Protein AF-A0A2U9PC80-F1 (afdb_monomer_lite)

Radius of gyration: 18.32 Å; chains: 1; bounding box: 44×20×51 Å

pLDDT: mean 81.13, std 12.07, range [49.5, 93.25]

Foldseek 3Di:
DQDWDDDPQKIKAADDPPDPDQARIWIDHPRDIDGHHPCVVVVVVVVVVVVVVVVVVVVVVVVVVVVVVVVVPD

Organism: Streptomyces actuosus (NCBI:txid1885)

Structure (mmCIF, N/CA/C/O backbone):
data_AF-A0A2U9PC80-F1
#
_entry.id   AF-A0A2U9PC80-F1
#
loop_
_atom_site.group_PDB
_atom_site.id
_atom_site.type_symbol
_atom_site.label_atom_id
_atom_site.label_alt_id
_atom_site.label_comp_id
_atom_site.label_asym_id
_atom_site.label_entity_id
_atom_site.label_seq_id
_atom_site.pdbx_PDB_ins_code
_atom_site.Cartn_x
_atom_site.Cartn_y
_atom_site.Cartn_z
_atom_site.occupancy
_atom_site.B_iso_or_equiv
_atom_site.auth_seq_id
_atom_site.auth_comp_id
_atom_site.auth_asym_id
_atom_site.auth_atom_id
_atom_site.pdbx_PDB_model_num
ATOM 1 N N . MET A 1 1 ? 4.395 -7.893 6.696 1.00 57.59 1 MET A N 1
ATOM 2 C CA . MET A 1 1 ? 3.283 -8.301 5.799 1.00 57.59 1 MET A CA 1
ATOM 3 C C . MET A 1 1 ? 3.799 -9.241 4.708 1.00 57.59 1 MET A C 1
ATOM 5 O O . MET A 1 1 ? 4.881 -9.005 4.180 1.00 57.59 1 MET A O 1
ATOM 9 N N . ARG A 1 2 ? 3.078 -10.327 4.401 1.00 55.78 2 ARG A N 1
ATOM 10 C CA . ARG A 1 2 ? 3.342 -11.214 3.251 1.00 55.78 2 ARG A CA 1
ATOM 11 C C . ARG A 1 2 ? 2.051 -11.294 2.439 1.00 55.78 2 ARG A C 1
ATOM 13 O O . ARG A 1 2 ? 1.082 -11.844 2.940 1.00 55.78 2 ARG A O 1
ATOM 20 N N . GLY A 1 3 ? 2.027 -10.713 1.244 1.00 75.44 3 GLY A N 1
ATOM 21 C CA . GLY A 1 3 ? 0.836 -10.693 0.393 1.00 75.44 3 GLY A CA 1
ATOM 22 C C . GLY A 1 3 ? 0.671 -9.375 -0.355 1.00 75.44 3 GLY A C 1
ATOM 23 O O . GLY A 1 3 ? 1.398 -8.415 -0.103 1.00 75.44 3 GLY A O 1
ATOM 24 N N . VAL A 1 4 ? -0.268 -9.369 -1.297 1.00 83.19 4 VAL A N 1
ATOM 25 C CA . VAL A 1 4 ? -0.690 -8.187 -2.053 1.00 83.19 4 VAL A CA 1
ATOM 26 C C . VAL A 1 4 ? -1.321 -7.168 -1.100 1.00 83.19 4 VAL A C 1
ATOM 28 O O . VAL A 1 4 ? -2.111 -7.549 -0.238 1.00 83.19 4 VAL A O 1
ATOM 31 N N . VAL A 1 5 ? -0.985 -5.885 -1.248 1.00 87.31 5 VAL A N 1
ATOM 32 C CA . VAL A 1 5 ? -1.535 -4.789 -0.435 1.00 87.31 5 VAL A CA 1
ATOM 33 C C . VAL A 1 5 ? -2.274 -3.809 -1.338 1.00 87.31 5 VAL A C 1
ATOM 35 O O . VAL A 1 5 ? -1.715 -3.319 -2.318 1.00 87.31 5 VAL A O 1
ATOM 38 N N . VAL A 1 6 ? -3.526 -3.505 -1.000 1.00 89.19 6 VAL A N 1
ATOM 39 C CA . VAL A 1 6 ? -4.307 -2.461 -1.674 1.00 89.19 6 VAL A CA 1
ATOM 40 C C . VAL A 1 6 ? -4.005 -1.121 -1.008 1.00 89.19 6 VAL A C 1
ATOM 42 O O . VAL A 1 6 ? -4.127 -0.986 0.205 1.00 89.19 6 VAL A O 1
ATOM 45 N N . VAL A 1 7 ? -3.592 -0.135 -1.801 1.00 87.19 7 VAL A N 1
ATOM 46 C CA . VAL A 1 7 ? -3.211 1.213 -1.362 1.00 87.19 7 VAL A CA 1
ATOM 47 C C . VAL A 1 7 ? -4.049 2.216 -2.151 1.00 87.19 7 VAL A C 1
ATOM 49 O O . VAL A 1 7 ? -3.658 2.684 -3.224 1.00 87.19 7 VAL A O 1
ATOM 52 N N . GLY A 1 8 ? -5.257 2.500 -1.662 1.00 86.62 8 GLY A N 1
ATOM 53 C CA . GLY A 1 8 ? -6.251 3.264 -2.420 1.00 86.62 8 GLY A CA 1
ATOM 54 C C . GLY A 1 8 ? -6.569 2.582 -3.756 1.00 86.62 8 GLY A C 1
ATOM 55 O O . GLY A 1 8 ? -6.967 1.423 -3.786 1.00 86.62 8 GLY A O 1
ATOM 56 N N . SER A 1 9 ? -6.359 3.280 -4.876 1.00 89.38 9 SER A N 1
ATOM 57 C CA . SER A 1 9 ? -6.538 2.720 -6.231 1.00 89.38 9 SER A CA 1
ATOM 58 C C . SER A 1 9 ? -5.338 1.917 -6.749 1.00 89.38 9 SER A C 1
ATOM 60 O O . SER A 1 9 ? -5.352 1.482 -7.903 1.00 89.38 9 SER A O 1
ATOM 62 N N . TYR A 1 10 ? -4.275 1.782 -5.953 1.00 89.25 10 TYR A N 1
ATOM 63 C CA . TYR A 1 10 ? -3.078 1.040 -6.326 1.00 89.25 10 TYR A CA 1
ATOM 64 C C . TYR A 1 10 ? -3.054 -0.336 -5.666 1.00 89.25 10 TYR A C 1
ATOM 66 O O . TYR A 1 10 ? -3.568 -0.536 -4.571 1.00 89.25 10 TYR A O 1
ATOM 74 N N . THR A 1 11 ? -2.406 -1.287 -6.324 1.00 91.50 11 THR A N 1
ATOM 75 C CA . THR A 1 11 ? -2.141 -2.625 -5.800 1.00 91.50 11 THR A CA 1
ATOM 76 C C . THR A 1 11 ? -0.637 -2.848 -5.767 1.00 91.50 11 THR A C 1
ATOM 78 O O . THR A 1 11 ? 0.029 -2.828 -6.802 1.00 91.50 11 THR A O 1
ATOM 81 N N . TYR A 1 12 ? -0.087 -3.017 -4.572 1.00 89.62 12 TYR A N 1
ATOM 82 C CA . TYR A 1 12 ? 1.323 -3.295 -4.352 1.00 89.62 12 TYR A CA 1
ATOM 83 C C . TYR A 1 12 ? 1.551 -4.797 -4.172 1.00 89.62 12 TYR A C 1
ATOM 85 O O . TYR A 1 12 ? 0.897 -5.453 -3.360 1.00 89.62 12 TYR A O 1
ATOM 93 N N . VAL A 1 13 ? 2.509 -5.334 -4.923 1.00 89.44 13 VAL A N 1
ATOM 94 C CA . VAL A 1 13 ? 2.928 -6.733 -4.874 1.00 89.44 13 VAL A CA 1
ATOM 95 C C . VAL A 1 13 ? 4.423 -6.776 -4.540 1.00 89.44 13 VAL A C 1
ATOM 97 O O . VAL A 1 13 ? 5.238 -6.391 -5.383 1.00 89.44 13 VAL A O 1
ATOM 100 N N . PRO A 1 14 ? 4.820 -7.214 -3.331 1.00 86.69 14 PRO A N 1
ATOM 101 C CA . PRO A 1 14 ? 6.230 -7.358 -2.981 1.00 86.69 14 PRO A CA 1
ATOM 102 C C . PRO A 1 14 ? 6.883 -8.474 -3.803 1.00 86.69 14 PRO A C 1
ATOM 104 O O . PRO A 1 14 ? 6.268 -9.518 -4.028 1.00 86.69 14 PRO A O 1
ATOM 107 N N . ALA A 1 15 ? 8.148 -8.304 -4.196 1.00 83.38 15 ALA A N 1
ATOM 108 C CA . ALA A 1 15 ? 8.888 -9.398 -4.814 1.00 83.38 15 ALA A CA 1
ATOM 109 C C . ALA A 1 15 ? 9.145 -10.528 -3.795 1.00 83.38 15 ALA A C 1
ATOM 111 O O . ALA A 1 15 ? 9.279 -10.273 -2.586 1.00 83.38 15 ALA A O 1
ATOM 112 N N . PRO A 1 16 ? 9.239 -11.788 -4.258 1.00 78.62 16 PRO A N 1
ATOM 113 C CA . PRO A 1 16 ? 9.673 -12.896 -3.419 1.00 78.62 16 PRO A CA 1
ATOM 114 C C . PRO A 1 16 ? 11.055 -12.615 -2.813 1.00 78.62 16 PRO A C 1
ATOM 116 O O . PRO A 1 16 ? 11.956 -12.154 -3.508 1.00 78.62 16 PRO A O 1
ATOM 119 N N . ARG A 1 17 ? 11.250 -12.956 -1.530 1.00 67.50 17 ARG A N 1
ATOM 120 C CA . ARG A 1 17 ? 12.486 -12.679 -0.759 1.00 67.50 17 ARG A CA 1
ATOM 121 C C . ARG A 1 17 ? 13.778 -13.271 -1.347 1.00 67.50 17 ARG A C 1
ATOM 123 O O . ARG A 1 17 ? 14.855 -12.879 -0.920 1.00 67.50 17 ARG A O 1
ATOM 130 N N . HIS A 1 18 ? 13.669 -14.201 -2.294 1.00 64.44 18 HIS A N 1
ATOM 131 C CA . HIS A 1 18 ? 14.796 -14.859 -2.965 1.00 64.44 18 HIS A CA 1
ATOM 132 C C . HIS A 1 18 ? 14.786 -14.635 -4.483 1.00 64.44 18 HIS A C 1
ATOM 134 O O . HIS A 1 18 ? 15.379 -15.406 -5.231 1.00 64.44 18 HIS A O 1
ATOM 140 N N . SER A 1 19 ? 14.066 -13.620 -4.964 1.00 64.75 19 SER A N 1
ATOM 141 C CA . SER A 1 19 ? 14.033 -13.321 -6.389 1.00 64.75 19 SER A CA 1
ATOM 142 C C . SER A 1 19 ? 15.321 -12.614 -6.811 1.00 64.75 19 SER A C 1
ATOM 144 O O . SER A 1 19 ? 15.6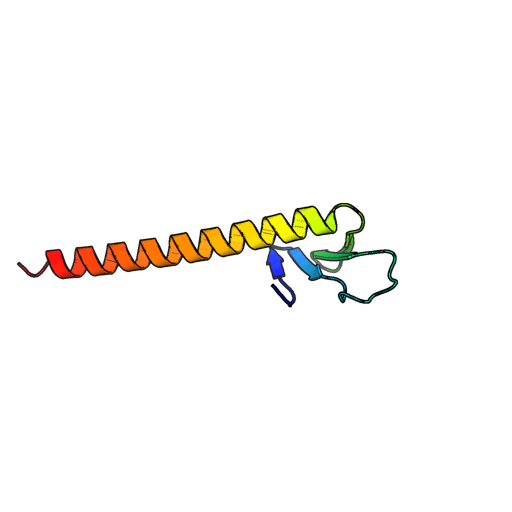76 -11.588 -6.243 1.00 64.75 19 SER A O 1
ATOM 146 N N . ALA A 1 20 ? 15.984 -13.127 -7.849 1.00 63.53 20 ALA A N 1
ATOM 147 C CA . ALA A 1 20 ? 17.082 -12.441 -8.538 1.00 63.53 20 ALA A CA 1
ATOM 148 C C . ALA A 1 20 ? 16.581 -11.325 -9.486 1.00 63.53 20 ALA A C 1
ATOM 150 O O . ALA A 1 20 ? 17.302 -10.885 -10.380 1.00 63.53 20 ALA A O 1
ATOM 151 N N . ALA A 1 21 ? 15.319 -10.907 -9.349 1.00 65.31 21 ALA A N 1
ATOM 152 C CA . ALA A 1 21 ? 14.707 -9.911 -10.211 1.00 65.31 21 ALA A CA 1
ATOM 153 C C . ALA A 1 21 ? 15.313 -8.520 -9.983 1.00 65.31 21 ALA A C 1
ATOM 155 O O . ALA A 1 21 ? 15.587 -8.110 -8.860 1.00 65.31 21 ALA A O 1
ATOM 156 N N . ALA A 1 22 ? 15.430 -7.743 -11.062 1.00 65.94 22 ALA A N 1
ATOM 157 C CA . ALA A 1 22 ? 15.892 -6.355 -11.003 1.00 65.94 22 ALA A CA 1
ATOM 158 C C . ALA A 1 22 ? 14.926 -5.408 -10.255 1.00 65.94 22 ALA A C 1
ATOM 160 O O . ALA A 1 22 ? 15.257 -4.242 -10.037 1.00 65.94 22 ALA A O 1
ATOM 161 N N . ALA A 1 23 ? 13.723 -5.879 -9.915 1.00 72.12 23 ALA A N 1
ATOM 162 C CA . ALA A 1 23 ? 12.705 -5.149 -9.173 1.00 72.12 23 ALA A CA 1
ATOM 163 C C . ALA A 1 23 ? 12.337 -5.899 -7.890 1.00 72.12 23 ALA A C 1
ATOM 165 O O . ALA A 1 23 ? 12.125 -7.109 -7.900 1.00 72.12 23 ALA A O 1
ATOM 166 N N . ASN A 1 24 ? 12.209 -5.142 -6.805 1.00 82.44 24 ASN A N 1
ATOM 167 C CA . ASN A 1 24 ? 11.932 -5.626 -5.454 1.00 82.44 24 ASN A CA 1
ATOM 168 C C . ASN A 1 24 ? 10.426 -5.635 -5.131 1.00 82.44 24 ASN A C 1
ATOM 170 O O . ASN A 1 24 ? 10.000 -6.087 -4.067 1.00 82.44 24 ASN A O 1
ATOM 174 N N . GLY A 1 25 ? 9.595 -5.160 -6.059 1.00 85.75 25 GLY A N 1
ATOM 175 C CA . GLY A 1 25 ? 8.140 -5.171 -5.975 1.00 85.75 25 GLY A CA 1
ATOM 176 C C . GLY A 1 25 ? 7.516 -4.478 -7.180 1.00 85.75 25 GLY A C 1
ATOM 177 O O . GLY A 1 25 ? 8.218 -3.906 -8.010 1.00 85.75 25 GLY A O 1
ATOM 178 N N . THR A 1 26 ? 6.196 -4.535 -7.297 1.00 90.31 26 THR A N 1
ATOM 179 C CA . THR A 1 26 ? 5.445 -3.865 -8.366 1.00 90.31 26 THR A CA 1
ATOM 180 C C . THR A 1 26 ? 4.268 -3.110 -7.775 1.00 90.31 26 THR A C 1
ATOM 182 O O . THR A 1 26 ? 3.570 -3.630 -6.907 1.00 90.31 26 THR A O 1
ATOM 185 N N . LEU A 1 27 ? 4.039 -1.892 -8.255 1.00 90.62 27 LEU A N 1
ATOM 186 C CA . LEU A 1 27 ? 2.835 -1.119 -7.989 1.00 90.62 27 LEU A CA 1
ATOM 187 C C . LEU A 1 27 ? 1.968 -1.117 -9.248 1.00 90.62 27 LEU A C 1
ATOM 189 O O . LEU A 1 27 ? 2.445 -0.778 -1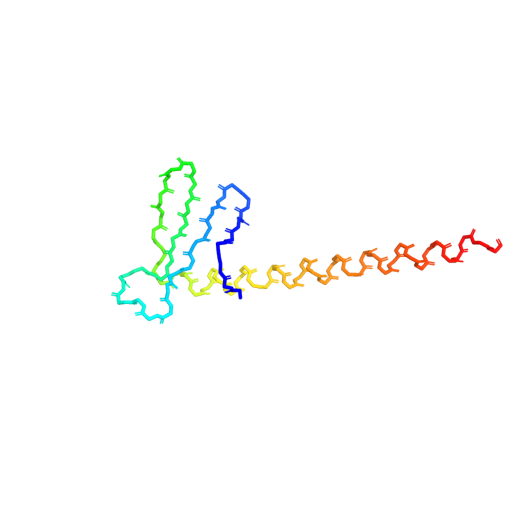0.325 1.00 90.62 27 LEU A O 1
ATOM 193 N N . THR A 1 28 ? 0.701 -1.486 -9.121 1.00 91.69 28 THR A N 1
ATOM 194 C CA . THR A 1 28 ? -0.243 -1.579 -10.240 1.00 91.69 28 THR A CA 1
ATOM 195 C C . THR A 1 28 ? -1.410 -0.622 -10.065 1.00 91.69 28 THR A C 1
ATOM 197 O O . THR A 1 28 ? -1.922 -0.482 -8.958 1.00 91.69 28 THR A O 1
ATOM 200 N N . LYS A 1 29 ? -1.852 0.029 -11.144 1.00 91.06 29 LYS A N 1
ATOM 201 C CA . LYS A 1 29 ? -3.082 0.837 -11.184 1.00 91.06 29 LYS A CA 1
ATOM 202 C C . LYS A 1 29 ? -3.702 0.777 -12.570 1.00 91.06 29 LYS A C 1
ATOM 204 O O . LYS A 1 29 ? -3.054 1.145 -13.542 1.00 91.06 29 LYS A O 1
ATOM 209 N N . GLY A 1 30 ? -4.960 0.343 -12.658 1.00 84.31 30 GLY A N 1
ATOM 210 C CA . GLY A 1 30 ? -5.714 0.348 -13.919 1.00 84.31 30 GLY A CA 1
ATOM 211 C C . GLY A 1 30 ? -5.002 -0.370 -15.073 1.00 84.31 30 GLY A C 1
ATOM 212 O O . GLY A 1 30 ? -5.005 0.129 -16.190 1.00 84.31 30 GLY A O 1
ATOM 213 N N . GLY A 1 31 ? -4.326 -1.490 -14.793 1.00 83.12 31 GLY A N 1
ATOM 214 C CA . GLY A 1 31 ? -3.553 -2.248 -15.787 1.00 83.12 31 GLY A CA 1
ATOM 215 C C . GLY A 1 31 ? -2.131 -1.733 -16.054 1.00 83.12 31 GLY A C 1
ATOM 216 O O . GLY A 1 31 ? -1.357 -2.430 -16.704 1.00 83.12 31 GLY A O 1
ATOM 217 N N . LEU A 1 32 ? -1.746 -0.567 -15.524 1.00 87.88 32 LEU A N 1
ATOM 218 C CA . LEU A 1 32 ? -0.369 -0.069 -15.582 1.00 87.88 32 LEU A CA 1
ATOM 219 C C . LEU A 1 32 ? 0.447 -0.626 -14.417 1.00 87.88 32 LEU A C 1
ATOM 221 O O . LEU A 1 32 ? 0.029 -0.511 -13.265 1.00 87.88 32 LEU A O 1
ATOM 225 N N . SER A 1 33 ? 1.622 -1.176 -14.721 1.00 89.31 33 SER A N 1
ATOM 226 C CA . SER A 1 33 ? 2.553 -1.755 -13.747 1.00 89.31 33 SER A CA 1
ATOM 227 C C . SER A 1 33 ? 3.833 -0.931 -13.668 1.00 89.31 33 SER A C 1
ATOM 229 O O . SER A 1 33 ? 4.512 -0.732 -14.674 1.00 89.31 33 SER A O 1
ATOM 231 N N . VAL A 1 34 ? 4.194 -0.495 -12.463 1.00 87.62 34 VAL A N 1
ATOM 232 C CA . VAL A 1 34 ? 5.434 0.227 -12.169 1.00 87.62 34 VAL A CA 1
ATOM 233 C C . VAL A 1 34 ? 6.323 -0.650 -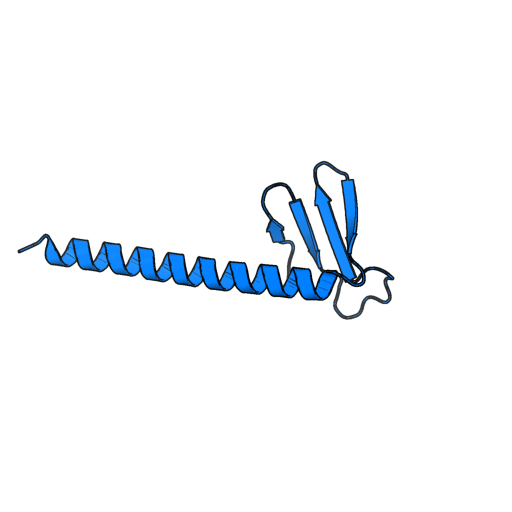11.285 1.00 87.62 34 VAL A C 1
ATOM 235 O O . VAL A 1 34 ? 5.967 -0.913 -10.132 1.00 87.62 34 VAL A O 1
ATOM 238 N N . PRO A 1 35 ? 7.479 -1.119 -11.784 1.00 88.56 35 PRO A N 1
ATOM 239 C CA . PRO A 1 35 ? 8.418 -1.880 -10.975 1.00 88.56 35 PRO A CA 1
ATOM 240 C C . PRO A 1 35 ? 9.113 -0.964 -9.963 1.00 88.56 35 PRO A C 1
ATOM 242 O O . PRO A 1 35 ? 9.726 0.041 -10.322 1.00 88.56 35 PRO A O 1
ATOM 245 N N . LEU A 1 36 ? 9.061 -1.342 -8.691 1.00 85.75 36 LEU A N 1
ATOM 246 C CA . LEU A 1 36 ? 9.776 -0.679 -7.611 1.00 85.75 36 LEU A CA 1
ATOM 247 C C . LEU A 1 36 ? 11.127 -1.370 -7.424 1.00 85.75 36 LEU A C 1
ATOM 249 O O . LEU A 1 36 ? 11.198 -2.583 -7.232 1.00 85.75 36 LEU A O 1
ATOM 253 N N . ARG A 1 37 ? 12.210 -0.595 -7.509 1.00 83.88 37 ARG A N 1
ATOM 254 C CA . ARG A 1 37 ? 13.582 -1.088 -7.323 1.00 83.88 37 ARG A CA 1
ATOM 255 C C . ARG A 1 37 ? 14.132 -0.577 -5.995 1.00 83.88 37 ARG A C 1
ATOM 257 O O . ARG A 1 37 ? 13.882 -1.168 -4.951 1.00 83.88 37 ARG A O 1
ATOM 264 N N . VAL A 1 38 ? 14.802 0.571 -6.033 1.0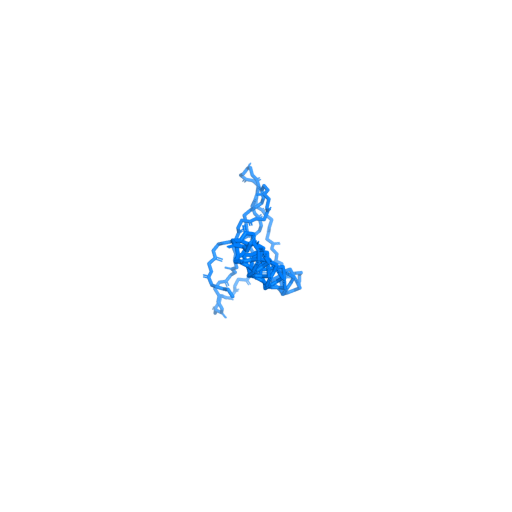0 81.06 38 VAL A N 1
ATOM 265 C CA . VAL A 1 38 ? 15.452 1.200 -4.873 1.00 81.06 38 VAL A CA 1
ATOM 266 C C . VAL A 1 38 ? 14.439 1.715 -3.849 1.00 81.06 38 VAL A C 1
ATOM 268 O O . VAL A 1 38 ? 14.691 1.663 -2.655 1.00 81.06 38 VAL A O 1
ATOM 271 N N . THR A 1 39 ? 13.276 2.187 -4.299 1.00 84.56 39 THR A N 1
ATOM 272 C CA . THR A 1 39 ? 12.248 2.786 -3.431 1.00 84.56 39 THR A CA 1
ATOM 273 C C . THR A 1 39 ? 11.367 1.763 -2.723 1.00 84.56 39 THR A C 1
ATOM 275 O O . THR A 1 39 ? 10.589 2.123 -1.844 1.00 84.56 39 THR A O 1
ATOM 278 N N . GLU A 1 40 ? 11.469 0.489 -3.094 1.00 88.31 40 GLU A N 1
ATOM 279 C CA . GLU A 1 40 ? 10.590 -0.550 -2.575 1.00 88.31 40 GLU A CA 1
ATOM 280 C C . GLU A 1 40 ? 10.715 -0.784 -1.061 1.00 88.31 40 GLU A C 1
ATOM 282 O O . GLU A 1 40 ? 9.665 -0.855 -0.422 1.00 88.31 40 GLU A O 1
ATOM 287 N N . PRO A 1 41 ? 11.920 -0.843 -0.457 1.00 84.44 41 PRO A N 1
ATOM 288 C CA . PRO A 1 41 ? 12.042 -1.069 0.982 1.00 84.44 41 PRO A CA 1
ATOM 289 C C . PRO A 1 41 ? 11.402 0.060 1.795 1.00 84.44 41 PRO A C 1
ATOM 291 O O . PRO A 1 41 ? 10.625 -0.206 2.707 1.00 84.44 41 PRO A O 1
ATOM 294 N N . LEU A 1 42 ? 11.637 1.316 1.392 1.00 88.00 42 LEU A N 1
ATOM 295 C CA . LEU A 1 42 ? 11.026 2.498 2.011 1.00 88.00 42 LEU A CA 1
ATOM 296 C C . LEU A 1 42 ? 9.500 2.454 1.906 1.00 88.00 42 LEU A C 1
ATOM 298 O O . LEU A 1 42 ? 8.788 2.709 2.876 1.00 88.00 42 LEU A O 1
ATOM 302 N N . PHE A 1 43 ? 8.986 2.104 0.726 1.00 88.81 43 PHE A N 1
ATOM 303 C CA . PHE A 1 43 ? 7.550 2.009 0.504 1.00 88.81 43 PHE A CA 1
ATOM 304 C C . PHE A 1 43 ? 6.918 0.882 1.332 1.00 88.81 43 PHE A C 1
ATOM 306 O O . PHE A 1 43 ? 5.854 1.061 1.918 1.00 88.81 43 PHE A O 1
ATOM 313 N N . ARG A 1 44 ? 7.592 -0.265 1.443 1.00 87.38 44 ARG A N 1
ATOM 314 C CA . ARG A 1 44 ? 7.154 -1.390 2.272 1.00 87.38 44 ARG A CA 1
ATOM 315 C C . ARG A 1 44 ? 7.089 -1.014 3.752 1.00 87.38 44 ARG A C 1
ATOM 317 O O . ARG A 1 44 ? 6.086 -1.309 4.398 1.00 87.38 44 ARG A O 1
ATOM 324 N N . GLU A 1 45 ? 8.133 -0.380 4.281 1.00 90.12 45 GLU A N 1
ATOM 325 C CA . GLU A 1 45 ? 8.180 0.070 5.678 1.00 90.12 45 GLU A CA 1
ATOM 326 C C . GLU A 1 45 ? 7.072 1.079 5.980 1.00 90.12 45 GLU A C 1
ATOM 328 O O . GLU A 1 45 ? 6.394 0.971 7.001 1.00 90.12 45 GLU A O 1
ATOM 333 N N . PHE A 1 46 ? 6.828 2.007 5.055 1.00 90.88 46 PHE A N 1
ATOM 334 C CA . PHE A 1 46 ? 5.732 2.961 5.161 1.00 90.88 46 PHE A CA 1
ATOM 335 C C . PHE A 1 46 ? 4.363 2.268 5.252 1.00 90.88 46 PHE A C 1
ATOM 337 O O . PHE A 1 46 ? 3.578 2.574 6.152 1.00 90.88 46 PHE A O 1
ATOM 344 N N . LEU A 1 47 ? 4.083 1.297 4.374 1.00 91.31 47 LEU A N 1
ATOM 345 C CA . LEU A 1 47 ? 2.824 0.540 4.402 1.00 91.31 47 LEU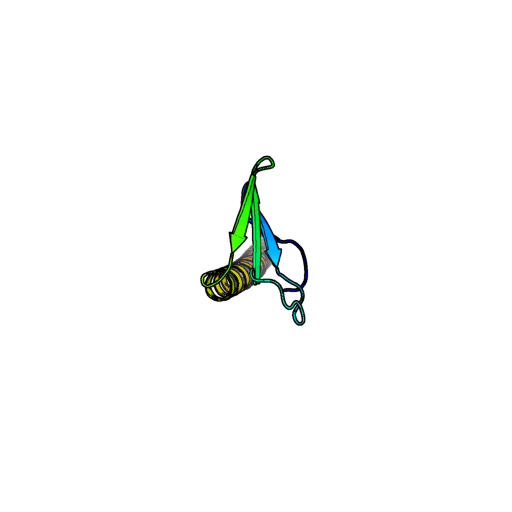 A CA 1
ATOM 346 C C . LEU A 1 47 ? 2.661 -0.284 5.685 1.00 91.31 47 LEU A C 1
ATOM 348 O O . LEU A 1 47 ? 1.556 -0.397 6.221 1.00 91.31 47 LEU A O 1
ATOM 352 N N . GLU A 1 48 ? 3.753 -0.844 6.204 1.00 91.31 48 GLU A N 1
ATOM 353 C CA . GLU A 1 48 ? 3.738 -1.544 7.485 1.00 91.31 48 GLU A CA 1
ATOM 354 C C . GLU A 1 48 ? 3.458 -0.587 8.655 1.00 91.31 48 GLU A C 1
ATOM 356 O O . GLU A 1 48 ? 2.679 -0.925 9.549 1.00 91.31 48 GLU A O 1
ATOM 361 N N . GLY A 1 49 ? 4.031 0.619 8.626 1.00 92.62 49 GLY A N 1
ATOM 362 C CA . GLY A 1 49 ? 3.750 1.683 9.589 1.00 92.62 49 GLY A CA 1
ATOM 363 C C . GLY A 1 49 ? 2.280 2.105 9.583 1.00 92.62 49 GLY A C 1
ATOM 364 O O . GLY A 1 49 ? 1.650 2.122 10.641 1.00 92.62 49 GLY A O 1
ATOM 365 N N . LEU A 1 50 ? 1.714 2.361 8.398 1.00 91.44 50 LEU A N 1
ATOM 366 C CA . LEU A 1 50 ? 0.291 2.681 8.240 1.00 91.44 50 LEU A CA 1
ATOM 367 C C . LEU A 1 50 ? -0.607 1.570 8.785 1.00 91.44 50 LEU A C 1
ATOM 369 O O . LEU A 1 50 ? -1.487 1.843 9.593 1.00 91.44 50 LEU A O 1
ATOM 373 N N . SER A 1 51 ? -0.333 0.312 8.435 1.00 89.12 51 SER A N 1
ATOM 374 C CA . SER A 1 51 ? -1.145 -0.827 8.889 1.00 89.12 51 SER A CA 1
ATOM 375 C C . SER A 1 51 ? -1.164 -0.959 10.417 1.00 89.12 51 SER A C 1
ATOM 377 O O . SER A 1 51 ? -2.186 -1.291 11.017 1.00 89.12 51 SER A O 1
ATOM 379 N N . ARG A 1 52 ? -0.026 -0.698 11.076 1.00 92.81 52 ARG A N 1
ATOM 380 C CA . ARG A 1 52 ? 0.063 -0.710 12.545 1.00 92.81 52 ARG A CA 1
ATOM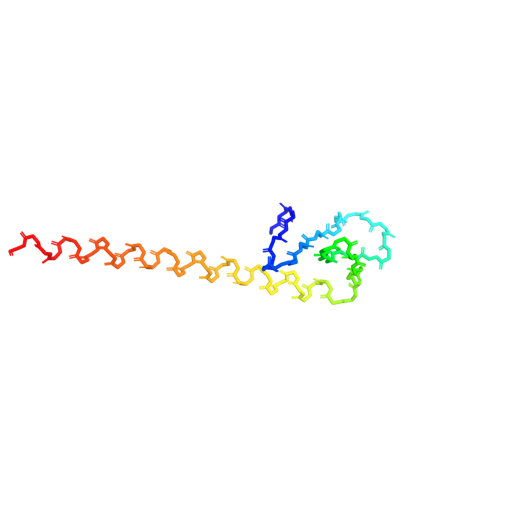 381 C C . ARG A 1 52 ? -0.716 0.445 13.162 1.00 92.81 52 ARG A C 1
ATOM 383 O O . ARG A 1 52 ? -1.395 0.232 14.165 1.00 92.81 52 ARG A O 1
ATOM 390 N N . LEU A 1 53 ? -0.618 1.635 12.571 1.00 92.38 53 LEU A N 1
ATOM 391 C CA . LEU A 1 53 ? -1.339 2.820 13.025 1.00 92.38 53 LEU A CA 1
ATOM 392 C C . LEU A 1 53 ? -2.855 2.630 12.896 1.00 92.38 53 LEU A C 1
ATOM 394 O O . LEU A 1 53 ? -3.581 2.897 13.847 1.00 92.38 53 LEU A O 1
ATOM 398 N N . GLU A 1 54 ? -3.325 2.116 11.761 1.00 90.38 54 GLU A N 1
ATOM 399 C CA . GLU A 1 54 ? -4.739 1.809 11.520 1.00 90.38 54 GLU A CA 1
ATOM 400 C C . GLU A 1 54 ? -5.270 0.770 12.510 1.00 90.38 54 GLU A C 1
ATOM 402 O O . GLU A 1 54 ? -6.334 0.961 13.102 1.00 90.38 54 GLU A O 1
ATOM 407 N N . ALA A 1 55 ? -4.511 -0.305 12.751 1.00 89.88 55 ALA A N 1
ATOM 408 C CA . ALA A 1 55 ? -4.882 -1.317 13.735 1.00 89.88 55 ALA A CA 1
ATOM 409 C C . ALA A 1 55 ? -4.962 -0.734 15.154 1.00 89.88 55 ALA A C 1
ATOM 411 O O . ALA A 1 55 ? -5.863 -1.081 15.919 1.00 89.88 55 ALA A O 1
ATOM 412 N N . ASP A 1 56 ? -4.034 0.152 15.518 1.00 92.56 56 ASP A N 1
ATOM 413 C CA . ASP A 1 56 ? -4.050 0.800 16.825 1.00 92.56 56 ASP A CA 1
ATOM 414 C C . ASP A 1 56 ? -5.224 1.768 16.980 1.00 92.56 56 ASP A C 1
ATOM 416 O O . ASP A 1 56 ? -5.936 1.721 17.985 1.00 92.56 56 ASP A O 1
ATOM 420 N N . LEU A 1 57 ? -5.479 2.584 15.956 1.00 93.25 57 LEU A N 1
ATOM 421 C CA . LEU A 1 57 ? -6.615 3.496 15.909 1.00 93.25 57 LEU A CA 1
ATOM 422 C C . LEU A 1 57 ? -7.935 2.729 16.025 1.00 93.25 57 LEU A C 1
ATOM 424 O O . LEU A 1 57 ? -8.777 3.088 16.844 1.00 93.25 57 LEU A O 1
ATOM 428 N N . SER A 1 58 ? -8.098 1.644 15.262 1.00 91.06 58 SER A N 1
ATOM 429 C CA . SER A 1 58 ? -9.291 0.797 15.312 1.00 91.06 58 SER A CA 1
ATOM 430 C C . SER A 1 58 ? -9.510 0.215 16.710 1.00 91.06 58 SER A C 1
ATOM 432 O O . SER A 1 58 ? -10.619 0.298 17.239 1.00 91.06 58 SER A O 1
ATOM 434 N N . ARG A 1 59 ? -8.453 -0.298 17.359 1.00 90.31 59 ARG A N 1
ATOM 435 C CA . ARG A 1 59 ? -8.546 -0.811 18.735 1.00 90.31 59 ARG A CA 1
ATOM 436 C C . ARG A 1 59 ? -8.972 0.266 19.726 1.00 90.31 59 ARG A C 1
ATOM 438 O O . ARG A 1 59 ? -9.875 0.024 20.524 1.00 90.31 59 ARG A O 1
ATOM 445 N N . ARG A 1 60 ? -8.344 1.446 19.678 1.00 92.06 60 ARG A N 1
ATOM 446 C CA . ARG A 1 60 ? -8.683 2.565 20.574 1.00 92.06 60 ARG A CA 1
ATOM 447 C C . ARG A 1 60 ? -10.115 3.032 20.359 1.00 92.06 60 ARG A C 1
ATOM 449 O O . ARG A 1 60 ? -10.838 3.225 21.326 1.00 92.06 60 ARG A O 1
ATOM 456 N N . TRP A 1 61 ? -10.535 3.153 19.105 1.00 89.38 61 TRP A N 1
ATOM 457 C CA . TRP A 1 61 ? -11.882 3.586 18.756 1.00 89.38 61 TRP A CA 1
ATOM 458 C C . TRP A 1 61 ? -12.963 2.622 19.266 1.00 89.38 61 TRP A C 1
ATOM 460 O O . TRP A 1 61 ? -13.996 3.052 19.779 1.00 89.38 61 TRP A O 1
ATOM 470 N N . VAL A 1 62 ? -12.727 1.309 19.174 1.00 85.25 62 VAL A N 1
ATOM 471 C CA . VAL A 1 62 ? -13.625 0.294 19.751 1.00 85.25 62 VAL A CA 1
ATOM 472 C C . VAL A 1 62 ? -13.638 0.381 21.279 1.00 85.25 62 VAL A C 1
ATOM 474 O O . VAL A 1 62 ? -14.711 0.396 21.876 1.00 85.25 62 VAL A O 1
ATOM 477 N N . ALA A 1 63 ? -12.471 0.505 21.918 1.00 78.12 63 ALA A N 1
ATOM 478 C CA . ALA A 1 63 ? -12.374 0.613 23.374 1.00 78.12 63 ALA A CA 1
ATOM 479 C C . ALA A 1 63 ? -13.120 1.842 23.930 1.00 78.12 63 ALA A C 1
ATOM 481 O O . ALA A 1 63 ? -13.803 1.735 24.948 1.00 78.12 63 ALA A O 1
ATOM 482 N N . THR A 1 64 ? -13.043 2.990 23.248 1.00 76.44 64 THR A N 1
ATOM 483 C CA . THR A 1 64 ? -13.780 4.204 23.629 1.00 76.44 64 THR A CA 1
ATOM 484 C C . THR A 1 64 ? -15.294 4.001 23.561 1.00 76.44 64 THR A C 1
ATOM 486 O O . THR A 1 64 ? -15.990 4.368 24.504 1.00 76.44 64 THR A O 1
ATOM 489 N N . GLN A 1 65 ? -15.813 3.373 22.501 1.00 72.50 65 GLN A N 1
ATOM 490 C CA . GLN A 1 65 ? -17.254 3.120 22.365 1.00 72.50 65 GLN A CA 1
ATOM 491 C C . GLN A 1 65 ? -17.787 2.170 23.444 1.00 72.50 65 GLN A C 1
ATOM 493 O O . GLN A 1 65 ? -18.849 2.422 24.012 1.00 72.50 65 GLN A O 1
ATOM 498 N N . THR A 1 66 ? -17.040 1.114 23.777 1.00 68.06 66 THR A N 1
ATOM 499 C CA . THR A 1 66 ? -17.423 0.187 24.851 1.00 68.06 66 THR A CA 1
ATOM 500 C C . THR A 1 66 ? -17.476 0.890 26.209 1.00 68.06 66 THR A C 1
ATOM 502 O O . THR A 1 66 ? -18.410 0.668 26.974 1.00 68.06 66 THR A O 1
ATOM 505 N N . ASN A 1 67 ? -16.520 1.776 26.504 1.00 62.19 67 ASN A N 1
ATOM 506 C CA . ASN A 1 67 ? -16.492 2.491 27.781 1.00 62.19 67 ASN A CA 1
ATOM 507 C C . ASN A 1 67 ? -17.631 3.522 27.906 1.00 62.19 67 ASN A C 1
ATOM 509 O O . ASN A 1 67 ? -18.222 3.671 28.972 1.00 62.19 67 ASN A O 1
ATOM 513 N N . SER A 1 68 ? -18.000 4.191 26.808 1.00 62.03 68 SER A N 1
ATOM 514 C CA . SER A 1 68 ? -19.159 5.094 26.783 1.00 62.03 68 SER A CA 1
ATOM 515 C C . SER A 1 68 ? -20.497 4.364 26.951 1.00 62.03 68 SER A C 1
ATOM 517 O O . SER A 1 68 ? -21.396 4.906 27.586 1.00 62.03 68 SER A O 1
ATOM 519 N N . ALA A 1 69 ? -20.638 3.137 26.436 1.00 60.28 69 ALA A N 1
ATOM 520 C CA . ALA A 1 69 ? -21.854 2.337 26.608 1.00 60.28 69 ALA A CA 1
ATOM 521 C C . ALA A 1 69 ? -22.062 1.864 28.059 1.00 60.28 69 ALA A C 1
ATOM 523 O O . ALA A 1 69 ? -23.197 1.760 28.513 1.00 60.28 69 ALA A O 1
ATOM 524 N N . ILE A 1 70 ? -20.975 1.609 28.792 1.00 59.22 70 ILE A N 1
ATOM 525 C CA . ILE A 1 70 ? -21.027 1.194 30.202 1.00 59.22 70 ILE A CA 1
ATOM 526 C C . ILE A 1 70 ? -21.382 2.382 31.110 1.00 59.22 70 ILE A C 1
ATOM 528 O O . ILE A 1 70 ? -22.128 2.215 32.066 1.00 59.22 70 ILE A O 1
ATOM 532 N N . SER A 1 71 ? -20.914 3.590 30.780 1.00 59.47 71 SER A N 1
ATOM 533 C CA . SER A 1 71 ? -21.214 4.813 31.542 1.00 59.47 71 SER A CA 1
ATOM 534 C C . SER A 1 71 ? -22.631 5.367 31.316 1.00 59.47 71 SER A C 1
ATOM 536 O O . SER A 1 71 ? -23.058 6.240 32.062 1.00 59.47 71 SER A O 1
ATOM 538 N N . GLY A 1 72 ? -23.354 4.910 30.286 1.00 56.94 72 GLY A N 1
ATOM 539 C CA . GLY A 1 72 ? -24.718 5.363 29.972 1.00 56.94 72 GLY A CA 1
ATOM 540 C C . GLY A 1 72 ? -25.839 4.544 30.623 1.00 56.94 72 GLY A C 1
ATOM 541 O O . GLY A 1 72 ? -27.000 4.753 30.283 1.00 56.94 72 GLY A O 1
ATOM 542 N N . ALA A 1 73 ? -25.501 3.588 31.493 1.00 54.28 73 ALA A N 1
ATOM 543 C CA . ALA A 1 73 ? -26.447 2.697 32.169 1.00 54.28 73 ALA A CA 1
ATOM 544 C C . ALA A 1 73 ? -26.672 3.045 33.657 1.00 54.28 73 ALA A C 1
ATOM 546 O O . ALA A 1 73 ? -27.239 2.226 34.382 1.00 54.28 73 ALA A O 1
ATOM 547 N N . GLU A 1 74 ? -26.227 4.224 34.102 1.00 49.50 74 GLU A N 1
ATOM 548 C CA . GLU A 1 74 ? -26.403 4.732 35.475 1.00 49.50 74 GLU A CA 1
ATOM 549 C C . GLU A 1 74 ? -27.612 5.666 35.616 1.00 49.50 74 GLU A C 1
ATOM 551 O O . GLU A 1 74 ? -27.834 6.506 34.711 1.00 49.50 74 GLU A O 1
#

Sequence (74 aa):
MRGVVVVGSYTYVPAPRHSAAAANGTLTKGGLSVPLRVTEPLFREFLEGLSRLEADLSRRWVATQTNSAISGAE

Secondary structure (DSSP, 8-state):
--S-EEETTEEEEEPPTT---S-SEEEEETTEEEEESTTHHHHHHHHHHHHHHHHHHHHHHHHHHHHHHHHTT-